Protein AF-A0A345PGZ1-F1 (afdb_monomer)

Organism: NCBI:txid2052660

Solvent-accessible surface area (backbone atoms only — not comparable to full-atom values): 4288 Å² total; per-residue (Å²): 131,88,74,64,45,71,36,86,92,74,75,43,40,32,28,72,34,74,67,20,52,51,48,47,53,46,46,56,47,48,58,53,52,46,35,69,75,75,62,68,86,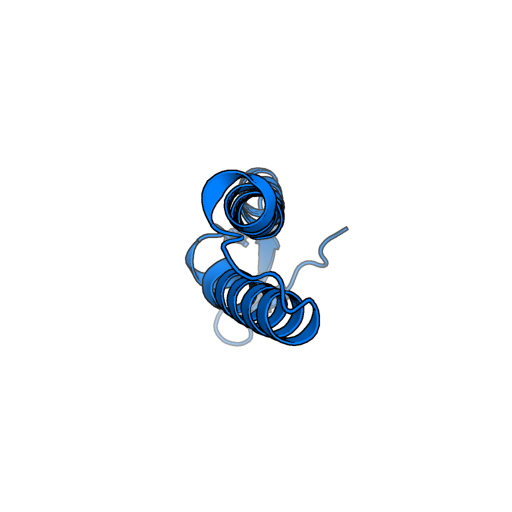58,93,45,63,70,58,51,50,52,51,52,50,53,53,49,52,50,32,57,69,47,34,73,79,71,36,53,68,39,77,58,126

Foldseek 3Di:
DDAFDQDPVVSFTWDFDPVLVVLLVCLQVVVLVCCVPPNVPDPDPVVSVVVNVVSNVVSVVCSVVPTDIDTPD

Sequence (73 aa):
MYKAIECDNCRTTHKITNFGKSAIIAMSILPIWIFGNILSPSDNIFLSAGIGVLVGITGFLLTPYVVRYKEAL

Secondary structure (DSSP, 8-state):
-PPPEE-TTT--EEEE-HHHHHHHHHHHHHHHHHHHHTS---S-HHHHHHHHHHHHHHHHHHHHHHSPEEE--

Structure (mmCIF, N/CA/C/O backbone):
data_AF-A0A345PGZ1-F1
#
_entry.id   AF-A0A345PGZ1-F1
#
loop_
_atom_site.group_PDB
_atom_site.id
_atom_site.type_symbol
_atom_site.label_atom_id
_atom_site.label_alt_id
_atom_site.label_comp_id
_atom_site.label_asym_id
_atom_site.label_entity_id
_atom_site.label_seq_id
_atom_site.pdbx_PDB_ins_code
_atom_site.Cartn_x
_atom_site.Cartn_y
_atom_site.Cartn_z
_atom_site.occupanc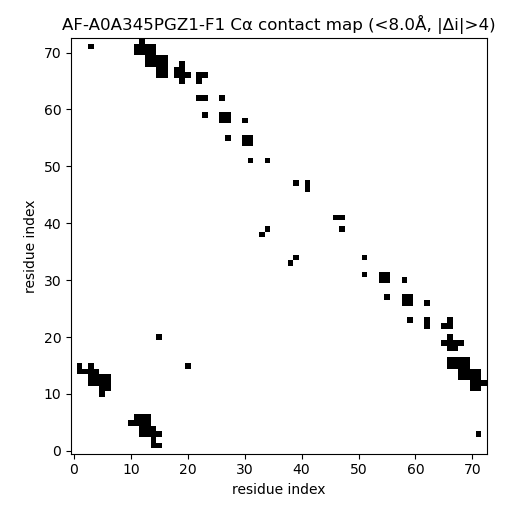y
_atom_site.B_iso_or_equiv
_atom_site.auth_seq_id
_atom_site.auth_comp_id
_atom_site.auth_asym_id
_atom_site.auth_atom_id
_atom_site.pdbx_PDB_model_num
ATOM 1 N N . MET A 1 1 ? -3.454 10.995 7.362 1.00 46.94 1 MET A N 1
ATOM 2 C CA . MET A 1 1 ? -3.944 10.196 8.512 1.00 46.94 1 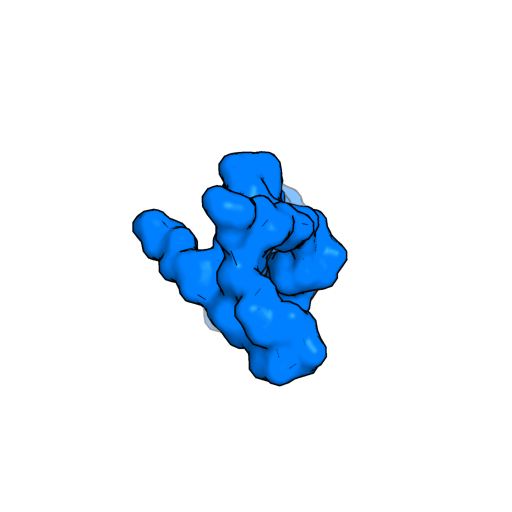MET A CA 1
ATOM 3 C C . MET A 1 1 ? -4.722 9.007 7.965 1.00 46.94 1 MET A C 1
ATOM 5 O O . MET A 1 1 ? -5.617 9.236 7.170 1.00 46.94 1 MET A O 1
ATOM 9 N N . TYR A 1 2 ? -4.391 7.767 8.341 1.00 62.75 2 TYR A N 1
ATOM 10 C CA . TYR A 1 2 ? -5.225 6.608 7.987 1.00 62.75 2 TYR A CA 1
ATOM 11 C C . TYR A 1 2 ? -6.522 6.647 8.803 1.00 62.75 2 TYR A C 1
ATOM 13 O O . TYR A 1 2 ? -6.457 6.730 10.034 1.00 62.75 2 TYR A O 1
ATOM 21 N N . LYS A 1 3 ? -7.673 6.636 8.117 1.00 65.56 3 LYS A N 1
ATOM 22 C CA . LYS A 1 3 ? -9.000 6.569 8.744 1.00 65.56 3 LYS A CA 1
ATOM 23 C C . LYS A 1 3 ? -9.1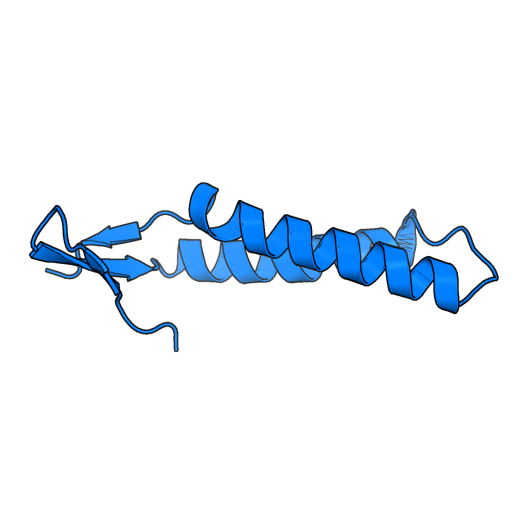64 5.194 9.398 1.00 65.56 3 LYS A C 1
ATOM 25 O O . LYS A 1 3 ? -8.655 4.204 8.875 1.00 65.56 3 LYS A O 1
ATOM 30 N N . ALA A 1 4 ? -9.802 5.148 10.564 1.00 71.50 4 ALA A N 1
ATOM 31 C CA . ALA A 1 4 ? -10.143 3.874 11.181 1.00 71.50 4 ALA A CA 1
ATOM 32 C C . ALA A 1 4 ? -11.195 3.158 10.318 1.00 71.50 4 ALA A C 1
ATOM 34 O O . ALA A 1 4 ? -12.032 3.817 9.698 1.00 71.50 4 ALA A O 1
ATOM 35 N N . ILE A 1 5 ? -11.089 1.837 10.233 1.00 74.94 5 ILE A N 1
ATOM 36 C CA . ILE A 1 5 ? -11.937 0.990 9.396 1.00 74.94 5 ILE A CA 1
ATOM 37 C C . ILE A 1 5 ? -12.896 0.269 10.334 1.00 74.94 5 ILE A C 1
ATOM 39 O O . ILE A 1 5 ? -12.457 -0.367 11.291 1.00 74.94 5 ILE A O 1
ATOM 43 N N . GLU A 1 6 ? -14.190 0.389 10.082 1.00 75.56 6 GLU A N 1
ATOM 44 C CA . GLU A 1 6 ? -15.205 -0.338 10.834 1.00 75.56 6 GLU A CA 1
ATOM 45 C C . GLU A 1 6 ? -15.297 -1.765 10.281 1.00 75.56 6 GLU A C 1
ATOM 47 O O . GLU A 1 6 ? -15.439 -1.963 9.074 1.00 75.56 6 GLU A O 1
ATOM 52 N N . CYS A 1 7 ? -15.117 -2.766 11.143 1.00 72.81 7 CYS A N 1
ATOM 53 C CA . CYS A 1 7 ? -15.235 -4.166 10.748 1.00 72.81 7 CYS A CA 1
ATOM 54 C C . CYS A 1 7 ? -16.708 -4.568 10.730 1.00 72.81 7 CYS A C 1
ATOM 56 O O . CYS A 1 7 ? -17.347 -4.599 11.778 1.00 72.81 7 CYS A O 1
ATOM 58 N N . ASP A 1 8 ? -17.221 -4.964 9.568 1.00 77.38 8 ASP A N 1
ATOM 59 C CA . ASP A 1 8 ? -18.624 -5.371 9.411 1.00 77.38 8 ASP A CA 1
ATOM 60 C C . ASP A 1 8 ? -18.946 -6.671 10.182 1.00 77.38 8 ASP A C 1
ATOM 62 O O . ASP A 1 8 ? -20.024 -6.846 10.740 1.00 77.38 8 ASP A O 1
ATOM 66 N N . ASN A 1 9 ? -17.958 -7.566 10.306 1.00 79.44 9 ASN A N 1
ATOM 67 C CA . ASN A 1 9 ? -18.091 -8.833 11.033 1.00 79.44 9 ASN A CA 1
ATOM 68 C C . ASN A 1 9 ? -18.059 -8.659 12.565 1.00 79.44 9 ASN A C 1
ATOM 70 O O . ASN A 1 9 ? -18.745 -9.361 13.300 1.00 79.44 9 ASN A O 1
ATOM 74 N N . CYS A 1 10 ? -17.237 -7.730 13.049 1.00 80.56 10 CYS A N 1
ATOM 75 C CA . CYS A 1 10 ? -16.943 -7.533 14.466 1.00 80.56 10 CYS A CA 1
ATOM 76 C C . CYS A 1 10 ? -17.766 -6.391 15.085 1.00 80.56 10 CYS A C 1
ATOM 78 O O . CYS A 1 10 ? -17.848 -6.288 16.306 1.00 80.56 10 CYS A O 1
ATOM 80 N N . ARG A 1 11 ? -18.306 -5.491 14.247 1.00 77.12 11 ARG A N 1
ATOM 81 C CA . ARG A 1 11 ? -18.842 -4.168 14.614 1.00 77.12 11 ARG A CA 1
ATOM 82 C C . ARG A 1 11 ? -17.895 -3.319 15.476 1.00 77.12 11 ARG A C 1
ATOM 84 O O . ARG A 1 11 ? -18.336 -2.424 16.190 1.00 77.12 11 ARG A O 1
ATOM 91 N N . THR A 1 12 ? -16.588 -3.580 15.410 1.00 76.75 12 THR A N 1
ATOM 92 C CA . THR A 1 12 ? -15.558 -2.808 16.113 1.00 76.75 12 THR A CA 1
ATOM 93 C C . THR A 1 12 ? -14.779 -1.934 15.139 1.00 76.75 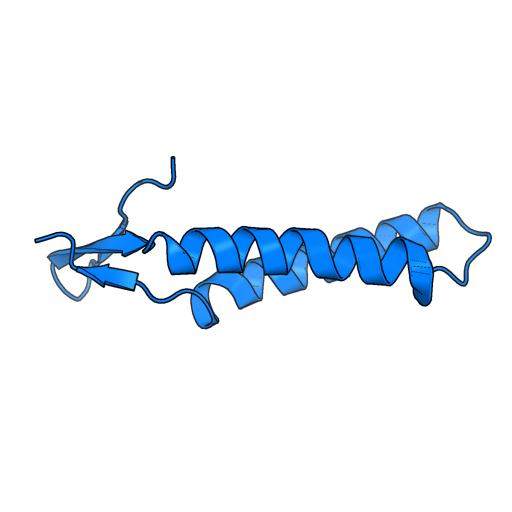12 THR A C 1
ATOM 95 O O . THR A 1 12 ? -14.557 -2.270 13.971 1.00 76.75 12 THR A O 1
ATOM 98 N N . THR A 1 13 ? -14.361 -0.76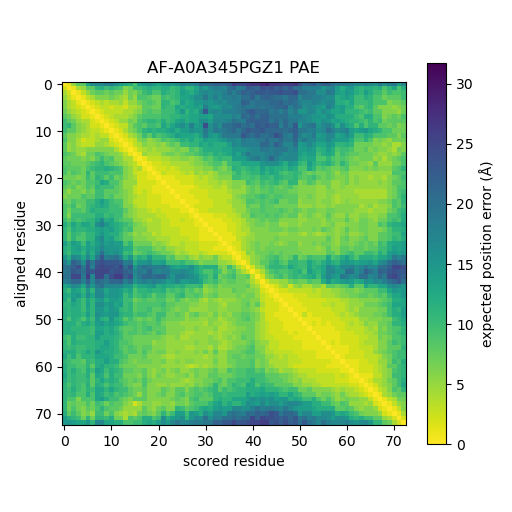6 15.624 1.00 78.69 13 THR A N 1
ATOM 99 C CA . THR A 1 13 ? -13.530 0.154 14.851 1.00 78.69 13 THR A CA 1
ATOM 100 C C . THR A 1 13 ? -12.074 -0.278 14.977 1.00 78.69 13 THR A C 1
ATOM 102 O O . THR A 1 13 ? -11.495 -0.234 16.058 1.00 78.69 13 THR A O 1
ATOM 105 N N . HIS A 1 14 ? -11.442 -0.673 13.876 1.00 75.44 14 HIS A N 1
ATOM 106 C CA . HIS A 1 14 ? -10.025 -1.013 13.858 1.00 75.44 14 HIS A CA 1
ATOM 107 C C . HIS A 1 14 ? -9.195 0.161 13.360 1.00 75.44 14 HIS A C 1
ATOM 109 O O . HIS A 1 14 ? -9.421 0.730 12.289 1.00 75.44 14 HIS A O 1
ATOM 115 N N . LYS A 1 15 ? -8.163 0.506 14.124 1.00 76.50 15 LYS A N 1
ATOM 116 C CA . LYS A 1 15 ? -7.195 1.531 13.752 1.00 76.50 15 LYS A CA 1
ATOM 117 C C . LYS A 1 15 ? -5.851 0.886 13.467 1.00 76.50 15 LYS A C 1
ATOM 119 O O . LYS A 1 15 ? -5.356 0.036 14.209 1.00 76.50 15 LYS A O 1
ATOM 124 N N . ILE A 1 16 ? -5.227 1.334 12.382 1.00 74.88 16 ILE A N 1
ATOM 125 C CA . ILE A 1 16 ? -3.847 0.971 12.073 1.00 74.88 16 ILE A CA 1
ATOM 126 C C . ILE A 1 16 ? -2.953 1.550 13.171 1.00 74.88 16 ILE A C 1
ATOM 128 O O . ILE A 1 16 ? -2.943 2.763 13.422 1.00 74.88 16 ILE A O 1
ATOM 132 N N . THR A 1 17 ? -2.203 0.671 13.832 1.00 77.00 17 THR A N 1
ATOM 133 C CA . THR A 1 17 ? -1.223 1.063 14.849 1.00 77.00 17 THR A CA 1
ATOM 134 C C . THR A 1 17 ? -0.136 1.952 14.244 1.00 77.00 17 THR A C 1
ATOM 136 O O . THR A 1 17 ? 0.129 1.898 13.045 1.00 77.00 17 THR A O 1
ATOM 139 N N . ASN A 1 18 ? 0.544 2.769 15.052 1.00 73.69 18 ASN A N 1
ATOM 140 C CA . ASN A 1 18 ? 1.668 3.565 14.538 1.00 73.69 18 ASN A CA 1
ATOM 141 C C . ASN A 1 18 ? 2.773 2.676 13.933 1.00 73.69 18 ASN A C 1
ATOM 143 O O . ASN A 1 18 ? 3.363 3.057 12.928 1.00 73.69 18 ASN A O 1
ATOM 147 N N . PHE A 1 19 ? 2.957 1.465 14.469 1.00 73.06 19 PHE A N 1
ATOM 148 C CA . PHE A 1 19 ? 3.853 0.450 13.910 1.00 73.06 19 PHE A CA 1
ATOM 149 C C . PHE A 1 19 ? 3.348 -0.116 12.572 1.00 73.06 19 PHE A C 1
ATOM 151 O O . PHE A 1 19 ? 4.122 -0.348 11.648 1.00 73.06 19 PHE A O 1
ATOM 158 N N . GLY A 1 20 ? 2.029 -0.286 12.435 1.00 75.06 20 GLY A N 1
ATOM 159 C CA . GLY A 1 20 ? 1.398 -0.597 11.156 1.00 75.06 20 GLY A CA 1
ATOM 160 C C . GLY A 1 20 ? 1.699 0.482 10.118 1.00 75.06 20 GLY A C 1
ATOM 161 O O . GLY A 1 20 ? 2.166 0.155 9.038 1.00 75.06 20 GLY A O 1
ATOM 162 N N . LYS A 1 21 ? 1.551 1.770 10.461 1.00 78.75 21 LYS A N 1
ATOM 163 C CA . LYS A 1 21 ? 1.869 2.884 9.546 1.00 78.75 21 LYS A CA 1
ATOM 164 C C . LYS A 1 21 ? 3.331 2.878 9.097 1.00 78.75 21 LYS A C 1
ATOM 166 O O . LYS A 1 21 ? 3.583 3.076 7.913 1.00 78.75 21 LYS A O 1
ATOM 171 N N . SER A 1 22 ? 4.279 2.646 10.010 1.00 78.75 22 SER A N 1
ATOM 172 C CA . SER A 1 22 ? 5.697 2.538 9.641 1.00 78.75 22 SER A CA 1
ATOM 173 C C . SER A 1 22 ? 5.964 1.325 8.754 1.00 78.75 22 SER A C 1
ATOM 175 O O . SER A 1 22 ? 6.753 1.434 7.824 1.00 78.75 22 SER A O 1
ATOM 177 N N . ALA A 1 23 ? 5.269 0.204 8.975 1.00 81.19 23 ALA A N 1
ATOM 178 C CA . ALA A 1 23 ? 5.364 -0.964 8.105 1.00 81.19 23 ALA A CA 1
ATOM 179 C C . ALA A 1 23 ? 4.828 -0.683 6.692 1.00 81.19 23 ALA A C 1
ATOM 181 O O . ALA A 1 23 ? 5.458 -1.117 5.736 1.00 81.19 23 ALA A O 1
ATOM 182 N N . ILE A 1 24 ? 3.744 0.097 6.538 1.00 79.75 24 ILE A N 1
ATOM 183 C CA . ILE A 1 24 ? 3.265 0.532 5.207 1.00 79.75 24 ILE A CA 1
ATOM 184 C C . ILE A 1 24 ? 4.337 1.348 4.489 1.00 79.75 24 ILE A C 1
ATOM 186 O O . ILE A 1 24 ? 4.635 1.099 3.327 1.00 79.75 24 ILE A O 1
ATOM 190 N N . ILE A 1 25 ? 4.917 2.324 5.189 1.00 81.12 25 ILE A N 1
ATOM 191 C CA . ILE A 1 25 ? 5.947 3.204 4.629 1.00 81.12 25 ILE A CA 1
ATOM 192 C C . ILE A 1 25 ? 7.190 2.392 4.247 1.00 81.12 25 ILE A C 1
ATOM 194 O O . ILE A 1 25 ? 7.748 2.584 3.173 1.00 81.12 25 ILE A O 1
ATOM 198 N N . ALA A 1 26 ? 7.605 1.451 5.096 1.00 83.12 26 ALA A N 1
ATOM 199 C CA . ALA A 1 26 ? 8.717 0.560 4.798 1.00 83.12 26 ALA A CA 1
ATOM 200 C C . ALA A 1 26 ? 8.410 -0.326 3.579 1.00 83.12 26 ALA A C 1
ATOM 202 O O . ALA A 1 26 ? 9.230 -0.404 2.673 1.00 83.12 26 ALA A O 1
ATOM 203 N N . MET A 1 27 ? 7.218 -0.926 3.516 1.00 80.56 27 MET A N 1
ATOM 204 C CA . MET A 1 27 ? 6.761 -1.764 2.400 1.00 80.56 27 MET A CA 1
ATOM 205 C C . MET A 1 27 ? 6.627 -1.011 1.078 1.00 80.56 27 MET A C 1
ATOM 207 O O . MET A 1 27 ? 6.756 -1.633 0.033 1.00 80.56 27 MET A O 1
ATOM 211 N N . SER A 1 28 ? 6.361 0.296 1.083 1.00 77.19 28 SER A N 1
ATOM 212 C CA . SER A 1 28 ? 6.285 1.076 -0.155 1.00 77.19 28 SER A CA 1
ATOM 213 C C . SER A 1 28 ? 7.643 1.628 -0.587 1.00 77.19 28 SER A C 1
ATOM 215 O O . SER A 1 28 ? 7.959 1.611 -1.774 1.00 77.19 28 SER A O 1
ATOM 217 N N . ILE A 1 29 ? 8.469 2.089 0.357 1.00 81.50 29 ILE A N 1
ATOM 218 C CA . ILE A 1 29 ? 9.748 2.742 0.051 1.00 81.50 29 ILE A CA 1
ATOM 219 C C . ILE A 1 29 ? 10.865 1.723 -0.179 1.00 81.50 29 ILE A C 1
ATOM 221 O O . ILE A 1 29 ? 11.619 1.877 -1.139 1.00 81.50 29 ILE A O 1
ATOM 225 N N . LEU A 1 30 ? 10.982 0.680 0.654 1.00 82.38 30 LEU A N 1
ATOM 226 C CA . LEU A 1 30 ? 12.074 -0.297 0.539 1.00 82.38 30 LEU A CA 1
ATOM 227 C C . LEU A 1 30 ? 12.129 -0.964 -0.836 1.00 82.38 30 LEU A C 1
ATOM 229 O O . LEU A 1 30 ? 13.223 -1.014 -1.394 1.00 82.38 30 LEU A O 1
ATOM 233 N N . PRO A 1 31 ? 11.018 -1.439 -1.429 1.00 79.06 31 PRO A N 1
ATOM 234 C CA . PRO A 1 31 ? 11.093 -2.111 -2.718 1.00 79.06 31 PRO A CA 1
ATOM 235 C C . PRO A 1 31 ? 11.527 -1.171 -3.838 1.00 79.06 31 PRO A C 1
ATOM 237 O O . PRO A 1 31 ? 12.320 -1.573 -4.679 1.00 79.06 31 PRO A O 1
ATOM 240 N N . ILE A 1 32 ? 11.080 0.089 -3.820 1.00 77.31 32 ILE A N 1
ATOM 241 C CA . ILE A 1 32 ? 11.508 1.109 -4.791 1.00 77.31 32 ILE A CA 1
ATOM 242 C C . ILE A 1 32 ? 13.002 1.394 -4.627 1.00 77.31 32 ILE A C 1
ATOM 244 O O . ILE A 1 32 ? 13.729 1.495 -5.612 1.00 77.31 32 ILE A O 1
ATOM 248 N N . TRP A 1 33 ? 13.474 1.494 -3.385 1.00 79.94 33 TRP A N 1
ATOM 249 C CA . TRP A 1 33 ? 14.873 1.786 -3.088 1.00 79.94 33 TRP A CA 1
ATOM 250 C C . TRP A 1 33 ? 15.803 0.632 -3.475 1.00 79.94 33 TRP A C 1
ATOM 252 O O . TRP A 1 33 ? 16.845 0.859 -4.089 1.00 79.94 33 TRP A O 1
ATOM 262 N N . ILE A 1 34 ? 15.399 -0.606 -3.173 1.00 80.50 34 ILE A N 1
ATOM 263 C CA . ILE A 1 34 ? 16.089 -1.834 -3.585 1.00 80.50 34 ILE A CA 1
ATOM 264 C C . ILE A 1 34 ? 16.088 -1.945 -5.113 1.00 80.50 34 ILE A C 1
ATOM 266 O O . ILE A 1 34 ? 17.127 -2.225 -5.707 1.00 80.50 34 ILE A O 1
ATOM 270 N N . PHE A 1 35 ? 14.952 -1.674 -5.761 1.00 77.38 35 PHE A N 1
ATOM 271 C CA . PHE A 1 35 ? 14.844 -1.720 -7.215 1.00 77.38 35 PHE A CA 1
ATOM 272 C C . PHE A 1 35 ? 15.750 -0.685 -7.889 1.00 77.38 35 PHE A C 1
ATOM 274 O O . PHE A 1 35 ? 16.512 -1.034 -8.782 1.00 77.38 35 PHE A O 1
ATOM 281 N N . GLY A 1 36 ? 15.739 0.563 -7.415 1.00 74.75 36 GLY A N 1
ATOM 282 C CA . GLY A 1 36 ? 16.552 1.640 -7.978 1.00 74.75 36 GLY A CA 1
ATOM 283 C C . GLY A 1 36 ? 18.061 1.474 -7.770 1.00 74.75 36 GLY A C 1
ATOM 284 O O . GLY A 1 36 ? 18.824 1.840 -8.656 1.00 74.75 36 GLY A O 1
ATOM 285 N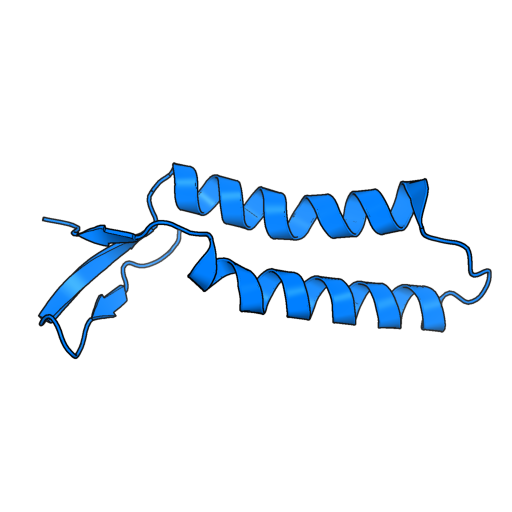 N . ASN A 1 37 ? 18.502 0.923 -6.631 1.00 73.94 37 ASN A N 1
ATOM 286 C CA . ASN A 1 37 ? 19.934 0.835 -6.301 1.00 73.94 37 ASN A CA 1
ATOM 287 C C . ASN A 1 37 ? 20.583 -0.514 -6.634 1.00 73.94 37 ASN A C 1
ATOM 289 O O . ASN A 1 37 ? 21.774 -0.552 -6.924 1.00 73.94 37 ASN A O 1
ATOM 293 N N . ILE A 1 38 ? 19.843 -1.622 -6.536 1.00 68.88 38 ILE A N 1
ATOM 294 C CA . ILE A 1 38 ? 20.409 -2.981 -6.632 1.00 68.88 38 ILE A CA 1
ATOM 295 C C . ILE A 1 38 ? 19.942 -3.683 -7.904 1.00 68.88 38 ILE A C 1
ATOM 297 O O . ILE A 1 38 ? 20.703 -4.409 -8.537 1.00 68.88 38 ILE A O 1
ATOM 301 N N . LEU A 1 39 ? 18.671 -3.494 -8.250 1.00 64.50 39 LEU A N 1
ATOM 302 C CA . LEU A 1 39 ? 17.953 -4.362 -9.175 1.00 64.50 39 LEU A CA 1
ATOM 303 C C . LEU A 1 39 ? 17.614 -3.710 -10.510 1.00 64.50 39 LEU A C 1
ATOM 305 O O . LEU A 1 39 ? 16.944 -4.383 -11.273 1.00 64.50 39 LEU A O 1
ATOM 309 N N . SER A 1 40 ? 18.027 -2.469 -10.795 1.00 64.69 40 SER A N 1
ATOM 310 C CA . SER A 1 40 ? 17.772 -1.775 -12.068 1.00 64.69 40 SER A CA 1
ATOM 311 C C . SER A 1 40 ? 18.816 -2.190 -13.111 1.00 64.69 40 SER A C 1
ATOM 313 O O . SER A 1 40 ? 19.859 -1.541 -13.201 1.00 64.69 40 SER A O 1
ATOM 315 N N . PRO A 1 41 ? 18.584 -3.237 -13.925 1.00 62.72 41 PRO A N 1
ATOM 316 C CA . PRO A 1 41 ? 19.580 -3.779 -14.836 1.00 62.72 41 PRO A CA 1
ATOM 317 C C . PRO A 1 41 ? 19.285 -3.325 -16.276 1.00 62.72 41 PRO A C 1
ATOM 319 O O . PRO A 1 41 ? 19.927 -3.777 -17.216 1.00 62.72 41 PRO A O 1
ATOM 322 N N . SER A 1 42 ? 18.244 -2.508 -16.466 1.00 62.12 42 SER A N 1
ATOM 323 C CA . SER A 1 42 ? 17.606 -2.278 -17.749 1.00 62.12 42 SER A CA 1
ATOM 324 C C . SER A 1 42 ? 17.829 -0.849 -18.201 1.00 62.12 42 SER A C 1
ATOM 326 O O . SER A 1 42 ? 17.254 0.082 -17.642 1.00 62.12 42 SER A O 1
ATOM 328 N N . ASP A 1 43 ? 18.568 -0.712 -19.301 1.00 71.69 43 ASP A N 1
ATOM 329 C CA . ASP A 1 43 ? 18.694 0.529 -20.081 1.00 71.69 43 ASP A CA 1
ATOM 330 C C . ASP A 1 43 ? 17.341 1.017 -20.639 1.00 71.69 43 ASP A C 1
ATOM 332 O O . ASP A 1 43 ? 17.194 2.153 -21.085 1.00 71.69 43 ASP A O 1
ATOM 336 N N . ASN A 1 44 ? 16.314 0.163 -20.591 1.00 77.62 44 ASN A N 1
ATOM 337 C CA . ASN A 1 44 ? 14.963 0.471 -21.034 1.00 77.62 44 ASN A CA 1
ATOM 338 C C . ASN A 1 44 ? 14.101 1.021 -19.889 1.00 77.62 44 ASN A C 1
ATOM 340 O O . ASN A 1 44 ? 13.536 0.264 -19.096 1.00 77.62 44 ASN A O 1
ATOM 344 N N . ILE 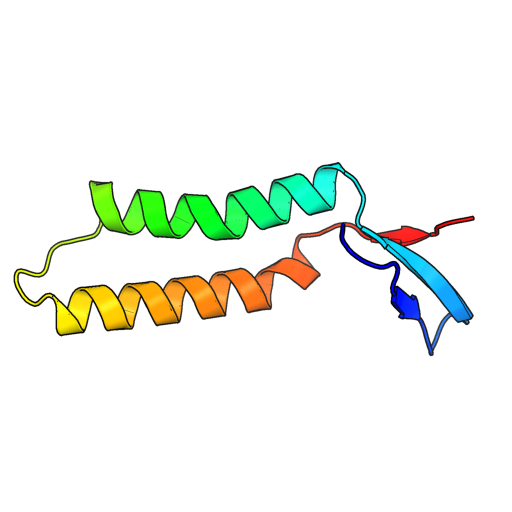A 1 45 ? 13.908 2.342 -19.888 1.00 80.44 45 ILE A N 1
ATOM 345 C CA . ILE A 1 45 ? 13.054 3.077 -18.935 1.00 80.44 45 ILE A CA 1
ATOM 346 C C . ILE A 1 45 ? 11.641 2.489 -18.818 1.00 80.44 45 ILE A C 1
ATOM 348 O O . ILE A 1 45 ? 11.117 2.378 -17.712 1.00 80.44 45 ILE A O 1
ATOM 352 N N . PHE A 1 46 ? 11.025 2.076 -19.930 1.00 80.31 46 PHE A N 1
ATOM 353 C CA . PHE A 1 46 ? 9.672 1.505 -19.917 1.00 80.31 46 PHE A CA 1
ATOM 354 C C . PHE A 1 46 ? 9.595 0.179 -19.153 1.00 80.31 46 PHE A C 1
ATOM 356 O O . PHE A 1 46 ? 8.624 -0.062 -18.437 1.00 80.31 46 PHE A O 1
ATOM 363 N N . LEU A 1 47 ? 10.629 -0.661 -19.266 1.00 81.12 47 LEU A N 1
ATOM 364 C CA . LEU A 1 47 ? 10.694 -1.937 -18.558 1.00 81.12 47 LEU A CA 1
ATOM 365 C C . LEU A 1 47 ? 10.899 -1.703 -17.055 1.00 81.12 47 LEU A C 1
ATOM 367 O O . LEU A 1 47 ? 10.167 -2.266 -16.242 1.00 81.12 47 LEU A O 1
ATOM 371 N N . SER A 1 48 ? 11.826 -0.808 -16.691 1.00 80.25 48 SER A N 1
ATOM 372 C CA . SER A 1 48 ? 12.072 -0.416 -15.296 1.00 80.25 48 SER A CA 1
ATOM 373 C C . SER A 1 48 ? 10.822 0.174 -14.640 1.00 80.25 48 SER A C 1
ATOM 375 O O . SER A 1 48 ? 10.486 -0.180 -13.510 1.00 80.25 48 SER A O 1
ATOM 377 N N . ALA A 1 49 ? 10.095 1.037 -15.357 1.00 81.31 49 ALA A N 1
ATOM 378 C CA . ALA A 1 49 ? 8.847 1.618 -14.876 1.00 81.31 49 ALA A CA 1
ATOM 379 C C . ALA A 1 49 ? 7.762 0.548 -14.673 1.00 81.31 49 ALA A C 1
ATOM 381 O O . ALA A 1 49 ? 7.106 0.533 -13.633 1.00 81.31 49 ALA A O 1
ATOM 382 N N . GLY A 1 50 ? 7.607 -0.381 -15.623 1.00 84.50 50 GLY A N 1
ATOM 383 C CA . GLY A 1 50 ? 6.647 -1.482 -15.516 1.00 84.50 50 GLY A CA 1
ATOM 384 C C . GLY A 1 50 ? 6.910 -2.382 -14.307 1.00 84.50 50 GLY A C 1
ATOM 385 O O . GLY A 1 50 ? 5.991 -2.678 -13.543 1.00 84.50 50 GLY A O 1
ATOM 386 N 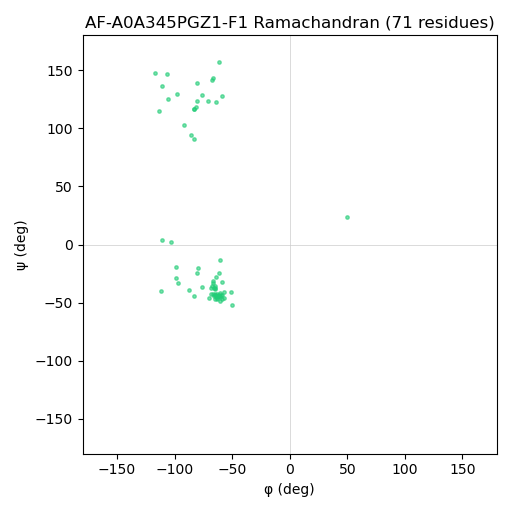N . ILE A 1 51 ? 8.171 -2.761 -14.078 1.00 82.00 51 ILE A N 1
ATOM 387 C CA . ILE A 1 51 ? 8.545 -3.585 -12.921 1.00 82.00 51 ILE A CA 1
ATOM 388 C C . ILE A 1 51 ? 8.344 -2.807 -11.614 1.00 82.00 51 ILE A C 1
ATOM 390 O O . ILE A 1 51 ? 7.778 -3.353 -10.668 1.00 82.00 51 ILE A O 1
ATOM 394 N N . GLY A 1 52 ? 8.719 -1.525 -11.567 1.00 80.62 52 GLY A N 1
ATOM 395 C CA . GLY A 1 52 ? 8.481 -0.671 -10.401 1.00 80.62 52 GLY A CA 1
ATOM 396 C C . GLY A 1 52 ? 6.999 -0.584 -10.018 1.00 80.62 52 GLY A C 1
ATOM 397 O O . GLY A 1 52 ? 6.658 -0.685 -8.838 1.00 80.62 52 GLY A O 1
ATOM 398 N N . VAL A 1 53 ? 6.106 -0.483 -11.008 1.00 84.06 53 VAL A N 1
ATOM 399 C CA . VAL A 1 53 ? 4.650 -0.498 -10.789 1.00 84.06 53 VAL A CA 1
ATOM 400 C C . VAL A 1 53 ? 4.186 -1.847 -10.239 1.00 84.06 53 VAL A C 1
ATOM 402 O O . VAL A 1 53 ? 3.454 -1.875 -9.250 1.00 84.06 53 VAL A O 1
ATOM 405 N N . LEU A 1 54 ? 4.631 -2.965 -10.819 1.00 85.38 54 LEU A N 1
ATOM 406 C CA . LEU A 1 54 ? 4.266 -4.305 -10.343 1.00 85.38 54 LEU A CA 1
ATOM 407 C C . LEU A 1 54 ? 4.731 -4.545 -8.902 1.00 85.38 54 LEU A C 1
ATOM 409 O O . LEU A 1 54 ? 3.963 -5.034 -8.070 1.00 85.38 54 LEU A O 1
ATOM 413 N N . VAL A 1 55 ? 5.959 -4.146 -8.581 1.00 83.38 55 VAL A N 1
ATOM 414 C CA . VAL A 1 55 ? 6.514 -4.220 -7.225 1.00 83.38 55 VAL A CA 1
ATOM 415 C C . VAL A 1 55 ? 5.694 -3.361 -6.255 1.00 83.38 55 VAL A C 1
ATOM 417 O O . VAL A 1 55 ? 5.334 -3.835 -5.176 1.00 83.38 55 VAL A O 1
ATOM 420 N N . GLY A 1 56 ? 5.326 -2.138 -6.650 1.00 80.81 56 GLY A N 1
ATOM 421 C CA . GLY A 1 56 ? 4.474 -1.252 -5.852 1.00 80.81 56 GLY A CA 1
ATOM 422 C C . GLY A 1 56 ? 3.081 -1.832 -5.579 1.00 80.81 56 GLY A C 1
ATOM 423 O O . GLY A 1 56 ? 2.622 -1.813 -4.437 1.00 80.81 56 GLY A O 1
ATOM 424 N N . ILE A 1 57 ? 2.431 -2.407 -6.597 1.00 84.19 57 ILE A N 1
ATOM 425 C CA . ILE A 1 57 ? 1.121 -3.068 -6.463 1.00 84.19 57 ILE A CA 1
ATOM 426 C C . ILE A 1 57 ? 1.217 -4.263 -5.511 1.00 84.19 57 ILE A C 1
ATOM 428 O O . ILE A 1 57 ? 0.374 -4.426 -4.629 1.00 84.19 57 ILE A O 1
ATOM 432 N N . THR A 1 58 ? 2.264 -5.077 -5.650 1.00 82.56 58 THR A N 1
ATOM 433 C CA . THR A 1 58 ? 2.463 -6.264 -4.809 1.00 82.56 58 THR A CA 1
ATOM 434 C C . THR A 1 58 ? 2.707 -5.864 -3.351 1.00 82.56 58 THR A C 1
ATOM 436 O O . THR A 1 58 ? 2.081 -6.413 -2.446 1.00 82.56 58 THR A O 1
ATOM 439 N N . GLY A 1 59 ? 3.543 -4.847 -3.111 1.00 78.75 59 GLY A N 1
ATOM 440 C CA . GLY A 1 59 ? 3.763 -4.287 -1.775 1.00 78.75 59 GLY A CA 1
ATOM 441 C C . GLY A 1 59 ? 2.480 -3.726 -1.154 1.00 78.75 59 GLY A C 1
ATOM 442 O O . GLY A 1 59 ? 2.187 -3.985 0.015 1.00 78.75 59 GLY A O 1
ATOM 443 N N . PHE A 1 60 ? 1.658 -3.028 -1.943 1.00 79.31 60 PHE A N 1
ATOM 444 C CA . PHE A 1 60 ? 0.369 -2.500 -1.489 1.00 79.31 60 PHE A CA 1
ATOM 445 C C . PHE A 1 60 ? -0.631 -3.608 -1.121 1.00 79.31 60 PHE A C 1
ATOM 447 O O . PHE A 1 60 ? -1.258 -3.538 -0.066 1.00 79.31 60 PHE A O 1
ATOM 454 N N . LEU A 1 61 ? -0.739 -4.662 -1.934 1.00 81.94 61 LEU A N 1
ATOM 455 C CA . LEU A 1 61 ? -1.616 -5.811 -1.664 1.00 81.94 61 LEU A CA 1
ATOM 456 C C . LEU A 1 61 ? -1.176 -6.626 -0.441 1.00 81.94 61 LEU A C 1
ATOM 458 O O . LEU A 1 61 ? -2.019 -7.149 0.285 1.00 81.94 61 LEU A O 1
ATOM 462 N N . LEU A 1 62 ? 0.131 -6.712 -0.180 1.00 77.44 62 LEU A N 1
ATOM 463 C CA . LEU A 1 62 ? 0.679 -7.396 0.997 1.00 77.44 62 LEU A CA 1
ATOM 464 C C . LEU A 1 62 ? 0.610 -6.547 2.272 1.00 77.44 62 LEU A C 1
ATOM 466 O O . LEU A 1 62 ? 0.649 -7.083 3.379 1.00 77.44 62 LEU A O 1
ATOM 470 N N . THR A 1 63 ? 0.472 -5.228 2.136 1.00 75.19 63 THR A N 1
ATOM 471 C CA . THR A 1 63 ? 0.372 -4.293 3.260 1.00 75.19 63 THR A CA 1
ATOM 472 C C . THR A 1 63 ? -0.677 -4.708 4.305 1.00 75.19 63 THR A C 1
ATOM 474 O O . THR A 1 63 ? -0.297 -4.805 5.474 1.00 75.19 63 THR A O 1
ATOM 477 N N . PRO A 1 64 ? -1.951 -5.005 3.960 1.00 73.31 64 PRO A N 1
ATOM 478 C CA . PRO A 1 64 ? -2.962 -5.421 4.939 1.00 73.31 64 PRO A CA 1
ATOM 479 C C . PRO A 1 64 ? -2.621 -6.721 5.688 1.00 73.31 64 PRO A C 1
ATOM 481 O O . PRO A 1 64 ? -3.085 -6.901 6.809 1.00 73.31 64 PRO A O 1
ATOM 484 N N . TYR A 1 65 ? -1.788 -7.598 5.117 1.00 72.69 65 TYR A N 1
ATOM 485 C CA . TYR A 1 65 ? -1.355 -8.843 5.766 1.00 72.69 65 TYR A CA 1
ATOM 486 C C . TYR A 1 65 ? -0.218 -8.636 6.772 1.00 72.69 65 TYR A C 1
ATOM 488 O O . TYR A 1 65 ? -0.047 -9.436 7.689 1.00 72.69 65 TYR A O 1
ATOM 496 N N . VAL A 1 66 ? 0.565 -7.568 6.612 1.00 71.69 66 VAL A N 1
ATOM 497 C CA . VAL A 1 66 ? 1.721 -7.277 7.472 1.00 71.69 66 VAL A CA 1
ATOM 498 C C . VAL A 1 66 ? 1.386 -6.255 8.555 1.00 71.69 66 VAL A C 1
ATOM 500 O O . VAL A 1 66 ? 1.960 -6.281 9.648 1.00 71.69 66 VAL A O 1
ATOM 503 N N . VAL A 1 67 ? 0.434 -5.357 8.300 1.00 72.62 67 VAL A N 1
ATOM 504 C CA . VAL A 1 67 ? 0.030 -4.369 9.299 1.00 72.62 67 VAL A CA 1
ATOM 505 C C . VAL A 1 67 ? -0.849 -4.987 10.380 1.00 72.62 67 VAL A C 1
ATOM 507 O O . VAL A 1 67 ? -1.878 -5.604 10.127 1.00 72.62 67 VAL A O 1
ATOM 510 N N . ARG A 1 68 ? -0.462 -4.759 11.637 1.00 70.06 68 ARG A N 1
ATOM 511 C CA . ARG A 1 68 ? -1.288 -5.126 12.789 1.00 70.06 68 ARG A CA 1
ATOM 512 C C . ARG A 1 68 ? -2.317 -4.032 13.046 1.00 70.06 68 ARG A C 1
ATOM 514 O O . ARG A 1 68 ? -1.966 -2.893 13.390 1.00 70.06 68 ARG A O 1
ATOM 521 N N . TYR A 1 69 ? -3.580 -4.405 12.910 1.00 71.75 69 TYR A N 1
ATOM 522 C CA . TYR A 1 69 ? -4.722 -3.612 13.337 1.00 71.75 69 TYR A CA 1
ATOM 523 C C . TYR A 1 69 ? -4.931 -3.797 14.842 1.00 71.75 69 TYR A C 1
ATOM 525 O O . TYR A 1 69 ? -4.778 -4.899 15.367 1.00 71.75 69 TYR A O 1
ATOM 533 N N . LYS A 1 70 ? -5.251 -2.712 15.547 1.00 70.69 70 LYS A N 1
ATOM 534 C CA . LYS A 1 70 ? -5.743 -2.773 16.927 1.00 70.69 70 LYS A CA 1
ATOM 535 C C . LYS A 1 70 ? -7.151 -2.210 16.968 1.00 70.69 70 LYS A C 1
ATOM 537 O O . LYS A 1 70 ? -7.476 -1.308 16.195 1.00 70.69 70 LYS A O 1
ATOM 542 N N . GLU A 1 71 ? -7.963 -2.743 17.863 1.00 70.06 71 GLU A N 1
ATOM 543 C CA . GLU A 1 71 ? -9.249 -2.145 18.201 1.00 70.06 71 GLU A CA 1
ATOM 544 C C . GLU A 1 71 ? -9.002 -0.726 18.726 1.00 70.06 71 GLU A C 1
ATOM 546 O O . GLU A 1 71 ? -8.130 -0.493 19.569 1.00 70.06 71 GLU A O 1
ATOM 551 N N . ALA A 1 72 ? -9.702 0.238 18.140 1.00 63.91 72 ALA A N 1
ATOM 552 C CA . ALA A 1 72 ? -9.839 1.569 18.694 1.00 63.91 72 ALA A CA 1
ATOM 553 C C . ALA A 1 72 ? -11.008 1.495 19.671 1.00 63.91 72 ALA A C 1
ATOM 555 O O . ALA A 1 72 ? -12.162 1.539 19.252 1.00 63.91 72 ALA A O 1
ATOM 556 N N . LEU A 1 73 ? -10.666 1.266 20.937 1.00 55.09 73 LEU A N 1
ATOM 557 C CA . LEU A 1 73 ? -11.590 1.307 22.063 1.00 55.09 73 LEU A CA 1
ATOM 558 C C . LEU A 1 73 ? -12.023 2.755 22.324 1.00 55.09 73 LEU A C 1
ATOM 560 O O . LEU A 1 73 ? -11.140 3.644 22.226 1.00 55.09 73 LEU A O 1
#

Radius of gyration: 15.96 Å; Cα contacts (8 Å, |Δi|>4): 71; chains: 1; bounding box: 39×19×43 Å

Mean predicted aligned error: 8.94 Å

pLDDT: mean 75.62, std 7.0, range [46.94, 85.38]